Protein AF-A0A6P0XCZ1-F1 (afdb_monomer)

Mean predicted aligned error: 6.94 Å

pLDDT: mean 90.78, std 9.79, range [53.56, 98.06]

Solvent-accessible surface area (backbone atoms only — not comparable to full-atom values): 6023 Å² total; per-residue (Å²): 109,77,72,56,56,55,52,53,50,54,50,53,52,49,52,52,51,52,51,50,51,53,50,54,54,48,53,52,50,51,52,52,49,53,52,51,51,54,51,51,52,53,52,51,53,52,52,48,54,50,50,50,53,52,51,50,59,52,45,36,71,74,38,63,92,46,42,80,58,48,55,63,44,55,73,54,45,53,73,68,54,52,52,52,45,68,68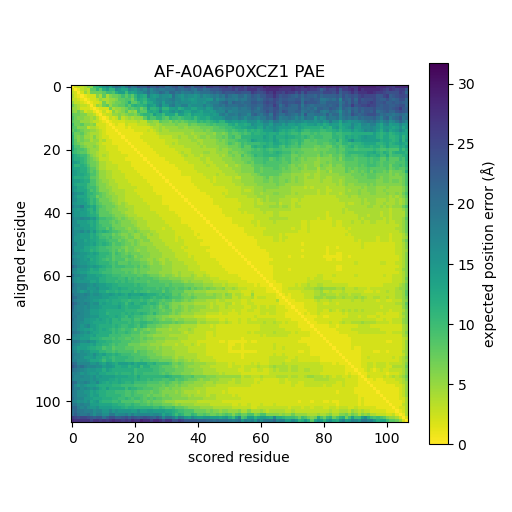,49,58,79,73,50,88,47,67,64,55,47,51,53,56,39,58,78,60,53,121

Foldseek 3Di:
DVVVVVVVVVVVVVVVVVVVVVVVVVVVVVVVVVVVVVVVVCVVVVVLVVLLVVLLVVVCVVCVVCSVVSNVLSVQADPVVSVVCVVCVVVDPDPVSVSVSSVVRRD

Radius of gyration: 28.81 Å; Cα contacts (8 Å, |Δi|>4): 33; chains: 1; bounding box: 56×20×82 Å

Structure (mmCIF, N/CA/C/O backbone):
data_AF-A0A6P0XCZ1-F1
#
_entry.id   AF-A0A6P0XCZ1-F1
#
loop_
_atom_site.group_PDB
_atom_site.id
_atom_site.type_symbol
_atom_site.la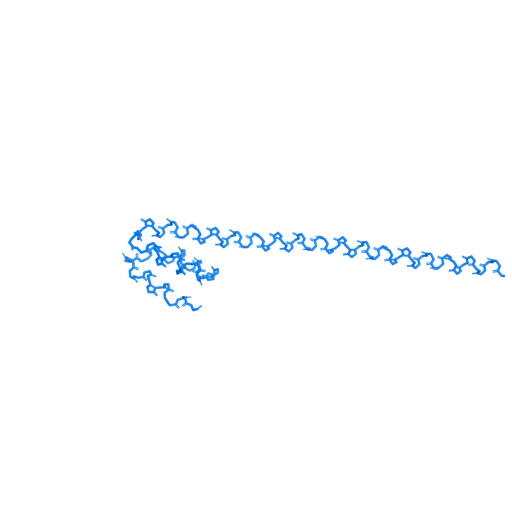bel_atom_id
_atom_site.label_alt_id
_atom_site.label_comp_id
_atom_site.label_asym_id
_atom_site.label_entity_id
_atom_site.label_seq_id
_atom_site.pdbx_PDB_ins_code
_atom_site.Cartn_x
_atom_site.Cartn_y
_atom_site.Cartn_z
_atom_site.occupancy
_atom_site.B_iso_or_equiv
_atom_site.auth_seq_id
_atom_site.auth_comp_id
_atom_site.auth_asym_id
_atom_site.auth_atom_id
_atom_site.pdbx_PDB_model_num
ATOM 1 N N . TYR A 1 1 ? 34.009 3.296 -60.092 1.00 55.84 1 TYR A N 1
ATOM 2 C CA . TYR A 1 1 ? 34.089 2.126 -59.197 1.00 55.84 1 TYR A CA 1
ATOM 3 C C . TYR A 1 1 ? 34.468 2.522 -57.773 1.00 55.84 1 TYR A C 1
ATOM 5 O O . TYR A 1 1 ? 33.549 2.619 -56.977 1.00 55.84 1 TYR A O 1
ATOM 13 N N . LYS A 1 2 ? 35.714 2.927 -57.467 1.00 59.19 2 LYS A N 1
ATOM 14 C CA . LYS A 1 2 ? 36.128 3.312 -56.092 1.00 59.19 2 LYS A CA 1
ATOM 15 C C . LYS A 1 2 ? 35.262 4.382 -55.390 1.00 59.19 2 LYS A C 1
ATOM 17 O O . LYS A 1 2 ? 35.085 4.328 -54.184 1.00 59.19 2 LYS A O 1
ATOM 22 N N . SER A 1 3 ? 34.710 5.345 -56.135 1.00 61.59 3 SER A N 1
ATOM 23 C CA . SER A 1 3 ? 33.859 6.413 -55.571 1.00 61.59 3 SER A CA 1
ATOM 24 C C . SER A 1 3 ? 32.445 5.949 -55.179 1.00 61.59 3 SER A C 1
ATOM 26 O O . SER A 1 3 ? 31.866 6.525 -54.265 1.00 61.59 3 SER A O 1
ATOM 28 N N . TYR A 1 4 ? 31.895 4.918 -55.828 1.00 61.94 4 TYR A N 1
ATOM 29 C CA . TYR A 1 4 ? 30.557 4.400 -55.509 1.00 61.94 4 TYR A CA 1
ATOM 30 C C . TYR A 1 4 ? 30.598 3.452 -54.308 1.00 61.94 4 TYR A C 1
ATOM 32 O O . TYR A 1 4 ? 29.721 3.506 -53.455 1.00 61.94 4 TYR A O 1
ATOM 40 N N . GLU A 1 5 ? 31.655 2.644 -54.204 1.00 66.44 5 GLU A N 1
ATOM 41 C CA . GLU A 1 5 ? 31.892 1.756 -53.059 1.00 66.44 5 GLU A CA 1
ATOM 42 C C . GLU A 1 5 ? 32.070 2.550 -51.759 1.00 66.44 5 GLU A C 1
ATOM 44 O O . GLU A 1 5 ? 31.462 2.207 -50.752 1.00 66.44 5 GLU A O 1
ATOM 49 N N . ALA A 1 6 ? 32.813 3.663 -51.800 1.00 66.81 6 ALA A N 1
ATOM 50 C CA . ALA A 1 6 ? 32.962 4.557 -50.651 1.00 66.81 6 ALA A CA 1
ATOM 51 C C . ALA A 1 6 ? 31.631 5.212 -50.226 1.00 66.81 6 ALA A C 1
ATOM 53 O O . ALA A 1 6 ? 31.366 5.344 -49.035 1.00 66.81 6 ALA A O 1
ATOM 54 N N . SER A 1 7 ? 30.771 5.582 -51.185 1.00 72.25 7 SER A N 1
ATOM 55 C CA . SER A 1 7 ? 29.451 6.156 -50.887 1.00 72.25 7 SER A CA 1
ATOM 56 C C . SER A 1 7 ? 28.520 5.133 -50.233 1.00 72.25 7 SER A C 1
ATOM 58 O O . SER A 1 7 ? 27.887 5.454 -49.234 1.00 72.25 7 SER A O 1
ATOM 60 N N . ILE A 1 8 ? 28.459 3.906 -50.760 1.00 73.50 8 ILE A N 1
ATOM 61 C CA . ILE A 1 8 ? 27.607 2.832 -50.221 1.00 73.50 8 ILE A CA 1
ATOM 62 C C . ILE A 1 8 ? 28.082 2.413 -48.827 1.00 73.50 8 ILE A C 1
ATOM 64 O O . ILE A 1 8 ? 27.255 2.242 -47.934 1.00 73.50 8 ILE A O 1
ATOM 68 N N . LEU A 1 9 ? 29.400 2.309 -48.623 1.00 72.62 9 LEU A N 1
ATOM 69 C CA . LEU A 1 9 ? 29.977 1.988 -47.319 1.00 72.62 9 LEU A CA 1
ATOM 70 C C . LEU A 1 9 ? 29.624 3.061 -46.278 1.00 72.62 9 LEU A C 1
ATOM 72 O O . LEU A 1 9 ? 29.171 2.718 -45.195 1.00 72.62 9 LEU A O 1
ATOM 76 N N . SER A 1 10 ? 29.702 4.349 -46.639 1.00 76.19 10 SER A N 1
ATOM 77 C CA . SER A 1 10 ? 29.323 5.444 -45.732 1.00 76.19 10 SER A CA 1
ATOM 78 C C . SER A 1 10 ? 27.828 5.459 -45.377 1.00 76.19 10 SER A C 1
ATOM 80 O O . SER A 1 10 ? 27.455 5.822 -44.264 1.00 76.19 10 SER A O 1
ATOM 82 N N . THR A 1 11 ? 26.957 5.030 -46.299 1.00 81.00 11 THR A N 1
ATOM 83 C CA . THR A 1 11 ? 25.518 4.883 -46.037 1.00 81.00 11 THR A CA 1
ATOM 84 C C . THR A 1 11 ? 25.239 3.706 -45.101 1.00 81.00 11 THR A C 1
ATOM 86 O O . THR A 1 11 ? 24.480 3.863 -44.150 1.00 81.00 11 THR A O 1
ATOM 89 N N . GLN A 1 12 ? 25.891 2.558 -45.311 1.00 83.88 12 GLN A N 1
ATOM 90 C CA . GLN A 1 12 ? 25.760 1.395 -44.426 1.00 83.88 12 GLN A CA 1
ATOM 91 C C . GLN A 1 12 ? 26.309 1.672 -43.020 1.00 83.88 12 GLN A C 1
ATOM 93 O O . GLN A 1 12 ? 25.691 1.286 -42.032 1.00 83.88 12 GLN A O 1
ATOM 98 N N . GLU A 1 13 ? 27.438 2.374 -42.911 1.00 86.50 13 GLU A N 1
ATOM 99 C CA . GLU A 1 13 ? 28.005 2.793 -41.625 1.00 86.50 13 GLU A CA 1
ATOM 100 C C . GLU A 1 13 ? 27.054 3.726 -40.867 1.00 86.50 13 GLU A C 1
ATOM 102 O O . GLU A 1 13 ? 26.841 3.541 -39.669 1.00 86.50 13 GLU A O 1
ATOM 107 N N . PHE A 1 14 ? 26.433 4.685 -41.561 1.00 89.94 14 PHE A N 1
ATOM 108 C CA . PHE A 1 14 ? 25.433 5.571 -40.965 1.00 89.94 14 PHE A CA 1
ATOM 109 C C . PHE A 1 14 ? 24.197 4.804 -40.474 1.00 89.94 14 PHE A C 1
ATOM 111 O O . PHE A 1 14 ? 23.746 5.030 -39.354 1.00 89.94 14 PHE A O 1
ATOM 118 N N . GLU A 1 15 ? 23.671 3.869 -41.269 1.00 90.31 15 GLU A N 1
ATOM 119 C CA . GLU A 1 15 ? 22.529 3.034 -40.873 1.00 90.31 15 GLU A CA 1
ATOM 120 C C . GLU A 1 15 ? 22.838 2.178 -39.639 1.00 90.31 15 GLU A C 1
ATOM 122 O O . GLU A 1 15 ? 22.013 2.093 -38.729 1.00 90.31 15 GLU A O 1
ATOM 127 N N . VAL A 1 16 ? 24.034 1.583 -39.575 1.00 92.56 16 VAL A N 1
ATOM 128 C CA . VAL A 1 16 ? 24.478 0.797 -38.415 1.00 92.56 16 VAL A CA 1
ATOM 129 C C . VAL A 1 16 ? 24.607 1.677 -37.172 1.00 92.56 16 VAL A C 1
ATOM 131 O O . VAL A 1 16 ? 24.119 1.298 -36.110 1.00 92.56 16 VAL A O 1
ATOM 134 N N . GLN A 1 17 ? 25.217 2.860 -37.288 1.00 92.06 17 GLN A N 1
ATOM 135 C CA . GLN A 1 17 ? 25.328 3.801 -36.167 1.00 92.06 17 GLN A CA 1
ATOM 136 C C . GLN A 1 17 ? 23.957 4.252 -35.667 1.00 92.06 17 GLN A C 1
ATOM 138 O O . GLN A 1 17 ? 23.708 4.260 -34.464 1.00 92.06 17 GLN A O 1
ATOM 143 N N . TRP A 1 18 ? 23.043 4.553 -36.587 1.00 93.81 18 TRP A N 1
ATOM 144 C CA . TRP A 1 18 ? 21.688 4.948 -36.232 1.00 93.81 18 TRP A CA 1
ATOM 145 C C . TRP A 1 18 ? 20.928 3.819 -35.519 1.00 93.81 18 TRP A C 1
ATOM 147 O O . TRP A 1 18 ? 20.235 4.065 -34.536 1.00 93.81 18 TRP A O 1
ATOM 157 N N . GLN A 1 19 ? 21.094 2.564 -35.952 1.00 93.31 19 GLN A N 1
ATOM 158 C CA . GLN A 1 19 ? 20.513 1.406 -35.261 1.00 93.31 19 GLN A CA 1
ATOM 159 C C . GLN A 1 19 ? 21.088 1.212 -33.853 1.00 93.31 19 GLN A C 1
ATOM 161 O O . GLN A 1 19 ? 20.323 0.947 -32.926 1.00 93.31 19 GLN A O 1
ATOM 166 N N . ILE A 1 20 ? 22.405 1.367 -33.683 1.00 94.62 20 ILE A N 1
ATOM 167 C CA . ILE A 1 20 ? 23.061 1.291 -32.369 1.00 94.62 20 ILE A CA 1
ATOM 168 C C . ILE A 1 20 ? 22.492 2.363 -31.438 1.00 94.62 20 ILE A C 1
ATOM 170 O O . ILE A 1 20 ? 22.056 2.040 -30.336 1.00 94.62 20 ILE A O 1
ATOM 174 N N . GLU A 1 21 ? 22.400 3.610 -31.904 1.00 94.19 21 GLU A N 1
ATOM 175 C CA . GLU A 1 21 ? 21.843 4.711 -31.116 1.00 94.19 21 GLU A CA 1
ATOM 176 C C . GLU A 1 21 ? 20.385 4.434 -30.711 1.00 94.19 21 GLU A C 1
ATOM 178 O O . GLU A 1 21 ? 20.009 4.649 -29.560 1.00 94.19 21 GLU A O 1
ATOM 183 N N . GLN A 1 22 ? 19.554 3.896 -31.612 1.00 95.75 22 GLN A N 1
ATOM 184 C CA . GLN A 1 22 ? 18.175 3.530 -31.267 1.00 95.75 22 GLN A CA 1
ATOM 185 C C . GLN A 1 22 ? 18.105 2.455 -30.175 1.00 95.75 22 GLN A C 1
ATOM 187 O O . GLN A 1 22 ? 17.251 2.553 -29.291 1.00 95.75 22 GLN A O 1
ATOM 192 N N . ILE A 1 23 ? 18.988 1.452 -30.219 1.00 96.12 23 ILE A N 1
ATOM 193 C CA . ILE A 1 23 ? 19.060 0.393 -29.204 1.00 96.12 23 ILE A CA 1
ATOM 194 C C . ILE A 1 23 ? 19.496 0.979 -27.861 1.00 96.12 23 ILE A C 1
ATOM 196 O O . ILE A 1 23 ? 18.812 0.767 -26.862 1.00 96.12 23 ILE A O 1
ATOM 200 N N . GLU A 1 24 ? 20.559 1.783 -27.832 1.00 95.38 24 GLU A N 1
ATOM 201 C CA . GLU A 1 24 ? 21.035 2.434 -26.604 1.00 95.38 24 GLU A CA 1
ATOM 202 C C . GLU A 1 24 ? 19.947 3.322 -25.982 1.00 95.38 24 GLU A C 1
ATOM 204 O O . GLU A 1 24 ? 19.664 3.245 -24.785 1.00 95.38 24 GLU A O 1
ATOM 209 N N . GLN A 1 25 ? 19.254 4.114 -26.804 1.00 94.69 25 GLN A N 1
ATOM 210 C CA . GLN A 1 25 ? 18.137 4.945 -26.355 1.00 94.69 25 GLN A CA 1
ATOM 211 C C . GLN A 1 25 ? 16.942 4.115 -25.874 1.00 94.69 25 GLN A C 1
ATOM 213 O O . GLN A 1 25 ? 16.196 4.552 -24.994 1.00 94.69 25 GLN A O 1
ATOM 218 N N . ALA A 1 26 ? 16.699 2.942 -26.459 1.00 96.88 26 ALA A N 1
ATOM 219 C CA . ALA A 1 26 ? 15.660 2.032 -25.991 1.00 96.88 26 ALA A CA 1
ATOM 220 C C . ALA A 1 26 ? 16.025 1.424 -24.628 1.00 96.88 26 ALA A C 1
ATOM 222 O O . ALA A 1 26 ? 15.172 1.379 -23.743 1.00 96.88 26 ALA A O 1
ATOM 223 N N . GLU A 1 27 ? 17.284 1.030 -24.421 1.00 97.31 27 GLU A N 1
ATOM 224 C CA . GLU A 1 27 ? 17.772 0.493 -23.146 1.00 97.31 27 GLU A CA 1
ATOM 225 C C . GLU A 1 27 ? 17.728 1.528 -22.018 1.00 97.31 27 GLU A C 1
ATOM 227 O O . GLU A 1 27 ? 17.297 1.213 -20.904 1.00 97.31 27 GLU A O 1
ATOM 232 N N . ILE A 1 28 ? 18.128 2.773 -22.300 1.00 97.00 28 ILE A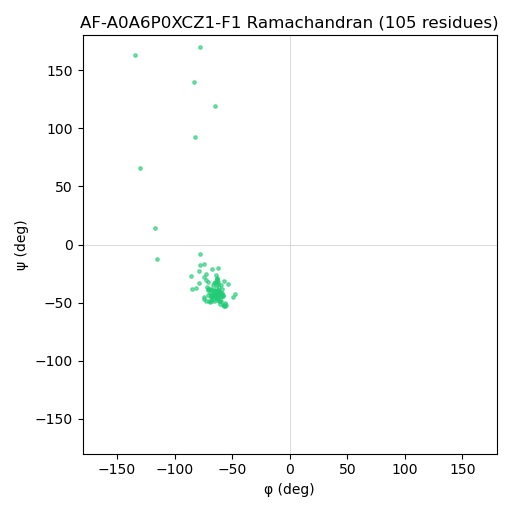 N 1
ATOM 233 C CA . ILE A 1 28 ? 18.042 3.879 -21.337 1.00 97.00 28 ILE A CA 1
ATOM 234 C C . ILE A 1 28 ? 16.583 4.099 -20.933 1.00 97.00 28 ILE A C 1
ATOM 236 O O . ILE A 1 28 ? 16.270 4.057 -19.743 1.00 97.00 28 ILE A O 1
ATOM 240 N N . ARG A 1 29 ? 15.678 4.238 -21.911 1.00 96.69 29 ARG A N 1
ATOM 241 C CA . ARG A 1 29 ? 14.243 4.430 -21.650 1.00 96.69 29 ARG A CA 1
ATOM 242 C C . ARG A 1 29 ? 13.632 3.265 -20.878 1.00 96.69 29 ARG A C 1
ATOM 244 O O . ARG A 1 29 ? 12.850 3.492 -19.961 1.00 96.69 29 ARG A O 1
ATOM 251 N N . ALA A 1 30 ? 13.993 2.027 -21.213 1.00 97.62 30 ALA A N 1
ATOM 252 C CA . ALA A 1 30 ? 13.512 0.846 -20.501 1.00 97.62 30 ALA A CA 1
ATOM 253 C C . ALA A 1 30 ? 13.982 0.835 -19.039 1.00 97.62 30 ALA A C 1
ATOM 255 O O . ALA A 1 30 ? 13.188 0.562 -18.140 1.00 97.62 30 ALA A O 1
ATOM 256 N N . ARG A 1 31 ? 15.250 1.185 -18.782 1.00 97.62 31 ARG A N 1
ATOM 257 C CA . ARG A 1 31 ? 15.792 1.288 -17.421 1.00 97.62 31 ARG A CA 1
ATOM 258 C C . ARG A 1 31 ? 15.122 2.409 -16.627 1.00 97.62 31 ARG A C 1
ATOM 260 O O . ARG A 1 31 ? 14.803 2.211 -15.457 1.00 97.62 31 ARG A O 1
ATOM 267 N N . GLU A 1 32 ? 14.925 3.575 -17.234 1.00 97.19 32 GLU A N 1
ATOM 268 C CA . GLU A 1 32 ? 14.253 4.704 -16.584 1.00 97.19 32 GLU A CA 1
ATOM 269 C C . GLU A 1 32 ? 12.809 4.365 -16.233 1.00 97.19 32 GLU A C 1
ATOM 271 O O . GLU A 1 32 ? 12.412 4.549 -15.082 1.00 97.19 32 GLU A O 1
ATOM 276 N N . LYS A 1 33 ? 12.073 3.788 -17.187 1.00 97.00 33 LYS A N 1
ATOM 277 C CA . LYS A 1 33 ? 10.695 3.350 -16.991 1.00 97.00 33 LYS A CA 1
ATOM 278 C C . LYS A 1 33 ? 10.589 2.294 -15.890 1.00 97.00 33 LYS A C 1
ATOM 280 O O . LYS A 1 33 ? 9.816 2.483 -14.962 1.00 97.00 33 LYS A O 1
ATOM 285 N N . GLY A 1 34 ? 11.425 1.253 -15.916 1.00 97.94 34 GLY A N 1
ATOM 286 C CA . GLY A 1 34 ? 11.415 0.222 -14.872 1.00 97.94 34 GLY A CA 1
ATOM 287 C C . GLY A 1 34 ? 11.767 0.767 -13.482 1.00 97.94 34 GLY A C 1
ATOM 288 O O . GLY A 1 34 ? 11.213 0.326 -12.478 1.00 97.94 34 GLY A O 1
ATOM 289 N N . ARG A 1 35 ? 12.654 1.769 -13.400 1.00 97.69 35 ARG A N 1
ATOM 290 C CA . ARG A 1 35 ? 12.960 2.453 -12.134 1.00 97.69 35 ARG A CA 1
ATOM 291 C C . ARG A 1 35 ? 11.777 3.283 -11.636 1.00 97.69 35 ARG A C 1
ATOM 293 O O . ARG A 1 35 ? 11.575 3.380 -10.428 1.00 97.69 35 ARG A O 1
ATOM 300 N N . GLU A 1 36 ? 11.055 3.938 -12.538 1.00 97.50 36 GLU A N 1
ATOM 301 C CA . GLU A 1 36 ? 9.882 4.735 -12.189 1.00 97.50 36 GLU A CA 1
ATOM 302 C C . GLU A 1 36 ? 8.718 3.854 -11.734 1.00 97.50 36 GLU A C 1
ATOM 304 O O . GLU A 1 36 ? 8.210 4.085 -10.638 1.00 97.50 36 GLU A O 1
ATOM 309 N N . GLU A 1 37 ? 8.392 2.811 -12.501 1.00 97.31 37 GLU A N 1
ATOM 310 C CA . GLU A 1 37 ? 7.357 1.822 -12.172 1.00 97.31 37 GLU A CA 1
ATOM 311 C C . GLU A 1 37 ? 7.650 1.158 -10.822 1.00 97.31 37 GLU A C 1
ATOM 313 O O . GLU A 1 37 ? 6.839 1.258 -9.906 1.00 97.31 37 GLU A O 1
ATOM 318 N N . GLY A 1 38 ? 8.858 0.617 -10.620 1.00 98.06 38 GLY A N 1
ATOM 319 C CA . GLY A 1 38 ? 9.209 -0.027 -9.349 1.00 98.06 38 GLY A CA 1
ATOM 320 C C . GLY A 1 38 ? 9.205 0.927 -8.146 1.00 98.06 38 GLY A C 1
ATOM 321 O O . GLY A 1 38 ? 8.911 0.521 -7.021 1.00 98.06 38 GLY A O 1
ATOM 322 N N . ARG A 1 39 ? 9.503 2.218 -8.352 1.00 97.81 39 ARG A N 1
ATOM 323 C CA . ARG A 1 39 ? 9.391 3.230 -7.288 1.00 97.81 39 ARG A CA 1
ATOM 324 C C . ARG A 1 39 ? 7.931 3.524 -6.955 1.00 97.81 39 ARG A C 1
ATOM 326 O O . ARG A 1 39 ? 7.623 3.780 -5.793 1.00 97.81 39 ARG A O 1
ATOM 333 N N . GLU A 1 40 ? 7.064 3.582 -7.958 1.00 97.44 40 GLU A N 1
ATOM 334 C CA . GLU A 1 40 ? 5.643 3.848 -7.763 1.00 97.44 40 GLU A CA 1
ATOM 335 C C . GLU A 1 40 ? 4.938 2.665 -7.097 1.00 97.44 40 GLU A C 1
ATOM 337 O O . GLU A 1 40 ? 4.293 2.875 -6.070 1.00 97.44 40 GLU A O 1
ATOM 342 N N . GLU A 1 41 ? 5.159 1.447 -7.595 1.00 96.62 41 GLU A N 1
ATOM 343 C CA . GLU A 1 41 ? 4.651 0.202 -7.006 1.00 96.62 41 GLU A CA 1
ATOM 344 C C . GLU A 1 41 ? 5.108 0.061 -5.551 1.00 96.62 41 GLU A C 1
ATOM 346 O O . GLU A 1 41 ? 4.276 -0.009 -4.650 1.00 96.62 41 GLU A O 1
ATOM 351 N N . GLY A 1 42 ? 6.415 0.169 -5.283 1.00 97.62 42 GLY A N 1
ATOM 352 C CA . GLY A 1 42 ? 6.934 0.048 -3.918 1.00 97.62 42 GLY A CA 1
ATOM 353 C C . GLY A 1 42 ? 6.438 1.143 -2.964 1.00 97.62 42 GLY A C 1
ATOM 354 O O . GLY A 1 42 ? 6.268 0.902 -1.768 1.00 97.62 42 GLY A O 1
ATOM 355 N N . ARG A 1 43 ? 6.169 2.359 -3.465 1.00 96.69 43 ARG A N 1
ATOM 356 C CA . ARG A 1 43 ? 5.554 3.425 -2.654 1.00 96.69 43 ARG A CA 1
ATOM 357 C C . ARG A 1 43 ? 4.108 3.079 -2.308 1.00 96.69 43 ARG A C 1
ATOM 359 O O . ARG A 1 43 ? 3.661 3.406 -1.210 1.00 96.69 43 ARG A O 1
ATOM 366 N N . GLU A 1 44 ? 3.375 2.498 -3.247 1.00 94.56 44 GLU A N 1
ATOM 367 C CA . GLU A 1 44 ? 1.970 2.159 -3.067 1.00 94.56 44 GLU A CA 1
ATOM 368 C C . GLU A 1 44 ? 1.803 0.957 -2.134 1.00 94.56 44 GLU A C 1
ATOM 370 O O . GLU A 1 44 ? 1.105 1.076 -1.127 1.00 94.56 44 GLU A O 1
ATOM 375 N N . GLU A 1 45 ? 2.545 -0.125 -2.371 1.00 94.81 45 GLU A N 1
ATOM 376 C CA . GLU A 1 45 ? 2.596 -1.299 -1.492 1.00 94.81 45 GLU A CA 1
ATOM 377 C C . GLU A 1 45 ? 3.008 -0.907 -0.069 1.00 94.81 45 GLU A C 1
ATOM 379 O O . GLU A 1 45 ? 2.288 -1.188 0.889 1.00 94.81 45 GLU A O 1
ATOM 384 N N . GLY A 1 46 ? 4.098 -0.145 0.083 1.00 96.69 46 GLY A N 1
ATOM 385 C CA . GLY A 1 46 ? 4.560 0.301 1.399 1.00 96.69 46 GLY A CA 1
ATOM 386 C C . GLY A 1 46 ? 3.552 1.201 2.127 1.00 96.69 46 GLY A C 1
ATOM 387 O O . GLY A 1 46 ? 3.445 1.161 3.355 1.00 96.69 46 GLY A O 1
ATOM 388 N N . ARG A 1 47 ? 2.771 2.003 1.389 1.00 95.00 47 ARG A N 1
ATOM 389 C CA . ARG A 1 47 ? 1.680 2.807 1.961 1.00 95.00 47 ARG A CA 1
ATOM 390 C C . ARG A 1 47 ? 0.556 1.909 2.474 1.00 95.00 47 ARG A C 1
ATOM 392 O O . ARG A 1 47 ? 0.008 2.191 3.538 1.00 95.00 47 ARG A O 1
ATOM 399 N N . GLU A 1 48 ? 0.176 0.879 1.725 1.00 94.81 48 GLU A N 1
ATOM 400 C CA . GLU A 1 48 ? -0.869 -0.063 2.133 1.00 94.81 48 GLU A CA 1
ATOM 401 C C . GLU A 1 48 ? -0.446 -0.922 3.321 1.00 94.81 48 GLU A C 1
ATOM 403 O O . GLU A 1 48 ? -1.178 -0.986 4.308 1.00 94.81 48 GLU A O 1
ATOM 408 N N . GLU A 1 49 ? 0.746 -1.518 3.277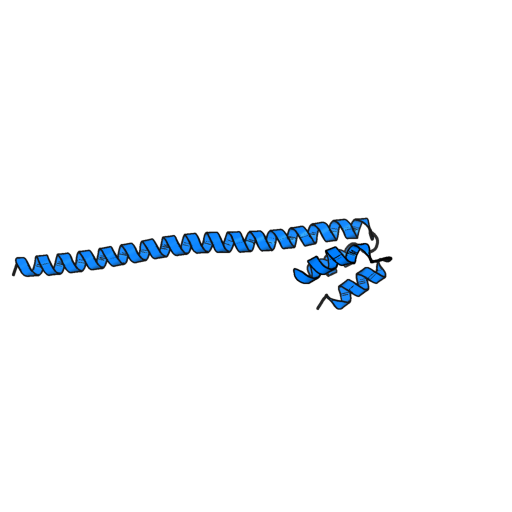 1.00 95.81 49 GLU A N 1
ATOM 409 C CA . GLU A 1 49 ? 1.303 -2.293 4.391 1.00 95.81 49 GLU A CA 1
ATOM 410 C C . GLU A 1 49 ? 1.413 -1.445 5.662 1.00 95.81 49 GLU A C 1
ATOM 412 O O . GLU A 1 49 ? 1.011 -1.876 6.746 1.00 95.81 49 GLU A O 1
ATOM 417 N N . GLY A 1 50 ? 1.882 -0.200 5.527 1.00 96.88 50 GLY A N 1
ATOM 418 C CA . GLY A 1 50 ? 1.938 0.753 6.630 1.00 96.88 50 GLY A CA 1
ATOM 419 C C . GLY A 1 50 ? 0.559 1.043 7.228 1.00 96.88 50 GLY A C 1
ATOM 420 O O . GLY A 1 50 ? 0.408 1.020 8.450 1.00 96.88 50 GLY A O 1
ATOM 421 N N . LYS A 1 51 ? -0.465 1.264 6.388 1.00 96.06 51 LYS A N 1
ATOM 422 C CA . LYS A 1 51 ? -1.853 1.447 6.849 1.00 96.06 51 LYS A CA 1
ATOM 423 C C . LYS A 1 51 ? -2.368 0.205 7.579 1.00 96.06 51 LYS A C 1
ATOM 425 O O . LYS A 1 51 ? -2.859 0.347 8.696 1.00 96.06 51 LYS A O 1
ATOM 430 N N . ARG A 1 52 ? -2.203 -0.996 7.007 1.00 95.69 52 ARG A N 1
ATOM 431 C CA . ARG A 1 52 ? -2.608 -2.268 7.642 1.00 95.69 52 ARG A CA 1
ATOM 432 C C . ARG A 1 52 ? -1.978 -2.424 9.022 1.00 95.69 52 ARG A C 1
ATOM 434 O O . ARG A 1 52 ? -2.692 -2.611 10.003 1.00 95.69 52 ARG A O 1
ATOM 441 N N . SER A 1 53 ? -0.657 -2.273 9.107 1.00 96.44 53 SER A N 1
ATOM 442 C CA . SER A 1 53 ? 0.103 -2.413 10.354 1.00 96.44 53 SER A CA 1
ATOM 443 C C . SER A 1 53 ? -0.351 -1.419 11.431 1.00 96.44 53 SER A C 1
ATOM 445 O O . SER A 1 53 ? -0.544 -1.791 12.591 1.00 96.44 53 SER A O 1
ATOM 447 N N . LEU A 1 54 ? -0.583 -0.157 11.049 1.00 96.75 54 LEU A N 1
ATOM 448 C CA . LEU A 1 54 ? -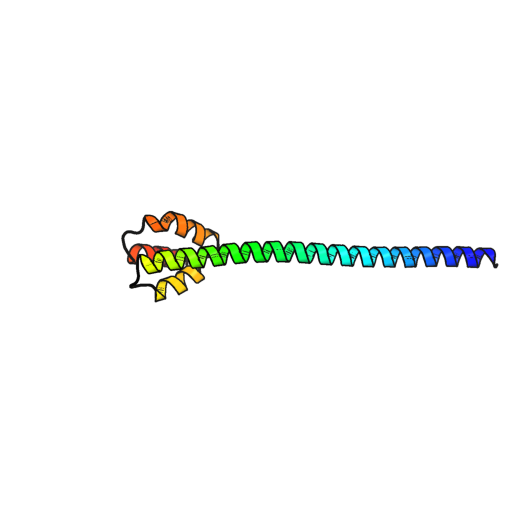1.063 0.874 11.970 1.00 96.75 54 LEU A CA 1
ATOM 449 C C . LEU A 1 54 ? -2.483 0.593 12.470 1.00 96.75 54 LEU A C 1
ATOM 451 O O . LEU A 1 54 ? -2.720 0.686 13.677 1.00 96.75 54 LEU A O 1
ATOM 455 N N . LEU A 1 55 ? -3.406 0.238 11.572 1.00 96.25 55 LEU A N 1
ATOM 456 C CA . LEU A 1 55 ? -4.790 -0.080 11.925 1.00 96.25 55 LEU A CA 1
ATOM 457 C C . LEU A 1 55 ? -4.855 -1.309 12.831 1.00 96.25 55 LEU A C 1
ATOM 459 O O . LEU A 1 55 ? -5.495 -1.254 13.879 1.00 96.25 55 LEU A O 1
ATOM 463 N N . LEU A 1 56 ? -4.126 -2.374 12.486 1.00 95.44 56 LEU A N 1
ATOM 464 C CA . LEU A 1 56 ? -4.034 -3.580 13.303 1.00 95.44 56 LEU A CA 1
ATOM 465 C C . LEU A 1 56 ? -3.529 -3.243 14.710 1.00 95.44 56 LEU A C 1
ATOM 467 O O . LEU A 1 56 ? -4.218 -3.515 15.689 1.00 95.44 56 LEU A O 1
ATOM 471 N N . GLY A 1 57 ? -2.400 -2.538 14.832 1.00 95.88 57 GLY A N 1
ATOM 472 C CA . GLY A 1 57 ? -1.851 -2.183 16.142 1.00 95.88 57 GLY A CA 1
ATOM 473 C C . GLY A 1 57 ? -2.743 -1.241 16.966 1.00 95.88 57 GLY A C 1
ATOM 474 O O . GLY A 1 57 ? -2.648 -1.212 18.195 1.00 95.88 57 GLY A O 1
ATOM 475 N N . GLN A 1 58 ? -3.592 -0.425 16.335 1.00 95.62 58 GLN A N 1
ATOM 476 C CA . GLN A 1 58 ? -4.594 0.379 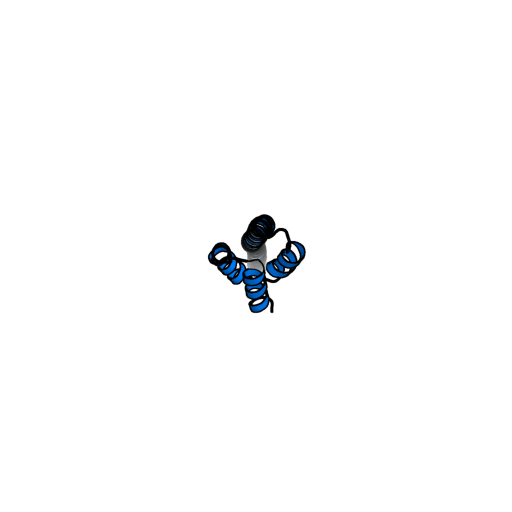17.045 1.00 95.62 58 GLN A CA 1
ATOM 477 C C . GLN A 1 58 ? -5.761 -0.482 17.538 1.00 95.62 58 GLN A C 1
ATOM 479 O O . GLN A 1 58 ? -6.165 -0.355 18.696 1.00 95.62 58 GLN A O 1
ATOM 484 N N . LEU A 1 59 ? -6.269 -1.375 16.691 1.00 95.25 59 LEU A N 1
ATOM 485 C CA . LEU A 1 59 ? -7.412 -2.227 17.002 1.00 95.25 59 LEU A CA 1
ATOM 486 C C . LEU A 1 59 ? -7.067 -3.313 18.025 1.00 95.25 59 LEU A C 1
ATOM 488 O O . LEU A 1 59 ? -7.845 -3.513 18.949 1.00 95.25 59 LEU A O 1
ATOM 492 N N . GLU A 1 60 ? -5.877 -3.914 17.964 1.00 94.88 60 GLU A N 1
ATOM 493 C CA . GLU A 1 60 ? -5.386 -4.860 18.980 1.00 94.88 60 GLU A CA 1
ATOM 494 C C . GLU A 1 60 ? -5.293 -4.228 20.374 1.00 94.88 60 GLU A C 1
ATOM 496 O O . GLU A 1 60 ? -5.548 -4.876 21.387 1.00 94.88 60 GLU A O 1
ATOM 501 N N . ARG A 1 61 ? -4.940 -2.937 20.447 1.00 95.19 61 ARG A N 1
ATOM 502 C CA . ARG A 1 61 ? -4.906 -2.201 21.719 1.00 95.19 61 ARG A CA 1
ATOM 503 C C . ARG A 1 61 ? -6.300 -1.896 22.259 1.00 95.19 61 ARG A C 1
ATOM 505 O O . ARG A 1 61 ? -6.452 -1.782 23.473 1.00 95.19 61 ARG A O 1
ATOM 512 N N . ARG A 1 62 ? -7.290 -1.722 21.380 1.00 94.50 62 ARG A N 1
ATOM 513 C CA . ARG A 1 62 ? -8.675 -1.416 21.763 1.00 94.50 62 ARG A CA 1
ATOM 514 C C . ARG A 1 62 ? -9.481 -2.673 22.092 1.00 94.50 62 ARG A C 1
ATOM 516 O O . ARG A 1 62 ? -10.261 -2.636 23.036 1.00 94.50 62 ARG A O 1
ATOM 523 N N . PHE A 1 63 ? -9.266 -3.750 21.343 1.00 94.12 63 PHE A N 1
ATOM 524 C CA . PHE A 1 63 ? -9.995 -5.016 21.429 1.00 94.12 63 PHE A CA 1
ATOM 525 C C . PHE A 1 63 ? -9.020 -6.207 21.521 1.00 94.12 63 PHE A C 1
ATOM 527 O O . PHE A 1 63 ? -8.926 -7.018 20.592 1.00 94.12 63 PHE A O 1
ATOM 534 N N . PRO A 1 64 ? -8.249 -6.320 22.619 1.00 93.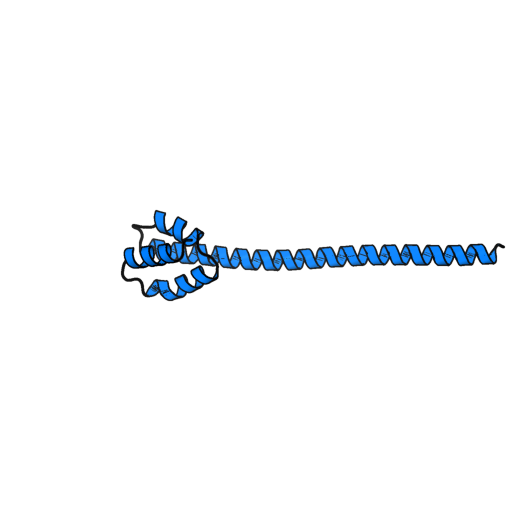38 64 PRO A N 1
ATOM 535 C CA . PRO A 1 64 ? -7.219 -7.351 22.770 1.00 93.38 64 PRO A CA 1
ATOM 536 C C . PRO A 1 64 ? -7.768 -8.787 22.756 1.00 93.38 64 PRO A C 1
ATOM 538 O O . PRO A 1 64 ? -7.021 -9.736 22.518 1.00 93.38 64 PRO A O 1
ATOM 541 N N . GLU A 1 65 ? -9.060 -8.972 23.017 1.00 93.50 65 GLU A N 1
ATOM 542 C CA . GLU A 1 65 ? -9.731 -10.270 23.050 1.00 93.50 65 GLU A CA 1
ATOM 543 C C . GLU A 1 65 ? -9.989 -10.885 21.663 1.00 93.50 65 GLU A C 1
ATOM 545 O O . GLU A 1 65 ? -10.218 -12.093 21.577 1.00 93.50 65 GLU A O 1
ATOM 550 N N . ILE A 1 66 ? -9.912 -10.091 20.585 1.00 91.81 66 ILE A N 1
ATOM 551 C CA . ILE A 1 66 ? -10.135 -10.544 19.196 1.00 91.81 66 ILE A CA 1
ATOM 552 C C . ILE A 1 66 ? -8.903 -10.402 18.289 1.00 91.81 66 ILE A C 1
ATOM 554 O O . ILE A 1 66 ? -9.017 -10.508 17.069 1.00 91.81 66 ILE A O 1
ATOM 558 N N . THR A 1 67 ? -7.713 -10.188 18.853 1.00 90.06 67 THR A N 1
ATOM 559 C CA . THR A 1 67 ? -6.460 -9.981 18.101 1.00 90.06 67 THR A CA 1
ATOM 560 C C . THR A 1 67 ? -6.222 -11.011 16.988 1.00 90.06 67 THR A C 1
ATOM 562 O O . THR A 1 67 ? -5.863 -10.643 15.871 1.00 90.06 67 THR A O 1
ATOM 565 N N . SER A 1 68 ? -6.484 -12.300 17.239 1.00 86.94 68 SER A N 1
ATOM 566 C CA . SER A 1 68 ? -6.317 -13.347 16.217 1.00 86.94 68 SER A CA 1
ATOM 567 C C . SER A 1 68 ? -7.248 -13.190 15.010 1.00 86.94 68 SER A C 1
ATOM 569 O O . SER A 1 68 ? -6.865 -13.523 13.892 1.00 86.94 68 SER A O 1
ATOM 571 N N . GLN A 1 69 ? -8.464 -12.688 15.224 1.00 90.69 69 GLN A N 1
ATOM 572 C CA . GLN A 1 69 ? -9.462 -12.452 14.185 1.00 90.69 69 GLN A CA 1
ATOM 573 C C . GLN A 1 69 ? -9.161 -11.159 13.417 1.00 90.69 69 GLN A C 1
ATOM 575 O O . GLN A 1 69 ? -9.401 -11.098 12.213 1.00 90.69 69 GLN A O 1
ATOM 580 N N . LEU A 1 70 ? -8.605 -10.149 14.097 1.00 91.19 70 LEU A N 1
ATOM 581 C CA . LEU A 1 70 ? -8.261 -8.859 13.496 1.00 91.19 70 LEU A CA 1
ATOM 582 C C . LEU A 1 70 ? -7.202 -8.986 12.403 1.00 91.19 70 LEU A C 1
ATOM 584 O O . LEU A 1 70 ? -7.393 -8.419 11.333 1.00 91.19 70 LEU A O 1
ATOM 588 N N . SER A 1 71 ? -6.127 -9.747 12.639 1.00 89.25 71 SER A N 1
ATOM 589 C CA . SER A 1 71 ? -5.076 -9.944 11.627 1.00 89.25 71 SER A CA 1
ATOM 590 C C . SER A 1 71 ? -5.655 -10.532 10.341 1.00 89.25 71 SER A C 1
ATOM 592 O O . SER A 1 71 ? -5.514 -9.929 9.283 1.00 89.25 71 SER A O 1
ATOM 594 N N . ALA A 1 72 ? -6.398 -11.639 10.437 1.00 88.31 72 ALA A N 1
ATOM 595 C CA . ALA A 1 72 ? -6.994 -12.280 9.267 1.00 88.31 72 ALA A CA 1
ATOM 596 C C . ALA A 1 72 ? -8.009 -11.377 8.542 1.00 88.31 72 ALA A C 1
ATOM 598 O O . ALA A 1 72 ? -8.051 -11.364 7.314 1.00 88.31 72 ALA A O 1
ATOM 599 N N . GLY A 1 73 ? -8.815 -10.614 9.290 1.00 91.50 73 GLY A N 1
ATOM 600 C CA . GLY A 1 73 ? -9.796 -9.699 8.708 1.00 91.50 73 GLY A CA 1
ATOM 601 C C . GLY A 1 73 ? -9.152 -8.518 7.982 1.00 91.50 73 GLY A C 1
ATOM 602 O O . GLY A 1 73 ? -9.546 -8.212 6.863 1.00 91.50 73 GLY A O 1
ATOM 603 N N . ILE A 1 74 ? -8.147 -7.878 8.589 1.00 92.19 74 ILE A N 1
ATOM 604 C CA . ILE A 1 74 ? -7.472 -6.694 8.030 1.00 92.19 74 ILE A CA 1
ATOM 605 C C . ILE A 1 74 ? -6.589 -7.063 6.833 1.00 92.19 74 ILE A C 1
ATOM 607 O O . ILE A 1 74 ? -6.540 -6.305 5.861 1.00 92.19 74 ILE A O 1
ATOM 611 N N . ASP A 1 75 ? -5.934 -8.226 6.865 1.00 90.06 75 ASP A N 1
ATOM 612 C CA . ASP A 1 75 ? -5.113 -8.711 5.749 1.00 90.06 75 ASP A CA 1
ATOM 613 C C . ASP A 1 75 ? -5.949 -8.960 4.482 1.00 90.06 75 ASP A C 1
ATOM 615 O O . ASP A 1 75 ? -5.452 -8.789 3.370 1.00 90.06 75 ASP A O 1
ATOM 619 N N . GLY A 1 76 ? -7.235 -9.296 4.640 1.00 88.81 76 GLY A N 1
ATOM 620 C CA . GLY A 1 76 ? -8.178 -9.471 3.535 1.00 88.81 76 GLY A CA 1
ATOM 621 C C . GLY A 1 76 ? -8.723 -8.172 2.928 1.00 88.81 76 GLY A C 1
ATOM 622 O O . GLY A 1 76 ? -9.394 -8.226 1.901 1.00 88.81 76 GLY A O 1
ATOM 623 N N . LEU A 1 77 ? -8.461 -7.004 3.526 1.00 92.88 77 LEU A N 1
ATOM 624 C CA . LEU A 1 77 ? -9.001 -5.732 3.037 1.00 92.88 77 LEU A CA 1
ATOM 625 C C . LEU A 1 77 ? -8.157 -5.143 1.898 1.00 92.88 77 LEU A C 1
ATOM 627 O O . LEU A 1 77 ? -6.920 -5.114 1.941 1.00 92.88 77 LEU A O 1
ATOM 631 N N . ASN A 1 78 ? -8.841 -4.586 0.896 1.00 92.44 78 ASN A N 1
ATOM 632 C CA . ASN A 1 78 ? -8.223 -3.749 -0.136 1.00 92.44 78 ASN A CA 1
ATOM 633 C C . ASN A 1 78 ? -7.938 -2.322 0.390 1.00 92.44 78 ASN A C 1
ATOM 635 O O . ASN A 1 78 ? -8.412 -1.938 1.460 1.00 92.44 78 ASN A O 1
ATOM 639 N N . SER A 1 79 ? -7.197 -1.510 -0.378 1.00 91.94 79 SER A N 1
ATOM 640 C CA . SER A 1 79 ? -6.842 -0.121 -0.013 1.00 91.94 79 SE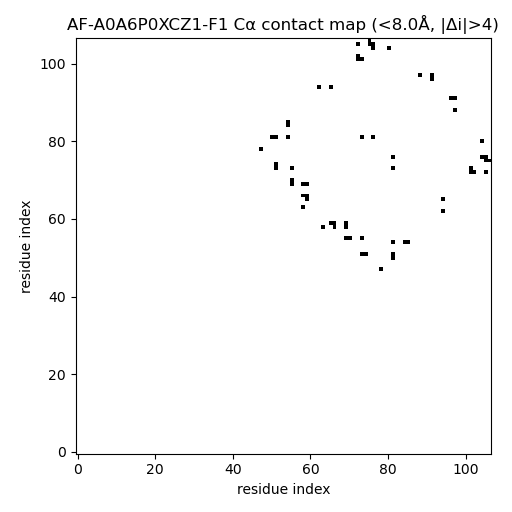R A CA 1
ATOM 641 C C . SER A 1 79 ? -8.031 0.726 0.444 1.00 91.94 79 SER A C 1
ATOM 643 O O . SER A 1 79 ? -7.940 1.440 1.440 1.00 91.94 79 SER A O 1
ATOM 645 N N . GLN A 1 80 ? -9.145 0.651 -0.288 1.00 93.94 80 GLN A N 1
ATOM 646 C CA . GLN A 1 80 ? -10.317 1.478 -0.026 1.00 93.94 80 GLN A CA 1
ATOM 647 C C . GLN A 1 80 ? -10.999 1.060 1.274 1.00 93.94 80 GLN A C 1
ATOM 649 O O . GLN A 1 80 ? -11.454 1.911 2.035 1.00 93.94 80 GLN A O 1
ATOM 654 N N . ASP A 1 81 ? -11.055 -0.240 1.547 1.00 95.31 81 ASP A N 1
ATOM 655 C CA . ASP A 1 81 ? -11.608 -0.742 2.796 1.00 95.31 81 ASP A CA 1
ATOM 656 C C . ASP A 1 81 ? -10.705 -0.436 3.990 1.00 95.31 81 ASP A C 1
ATOM 658 O O . ASP A 1 81 ? -11.222 -0.128 5.058 1.00 95.31 81 ASP A O 1
ATOM 662 N N . LEU A 1 82 ? -9.381 -0.399 3.822 1.00 95.25 82 LEU A N 1
ATOM 663 C CA . LEU A 1 82 ? -8.483 0.093 4.874 1.00 95.25 82 LEU A CA 1
ATOM 664 C C . LEU A 1 82 ? -8.747 1.564 5.215 1.00 95.25 82 LEU A C 1
ATOM 666 O O . LEU A 1 82 ? -8.747 1.927 6.390 1.00 95.25 82 LEU A O 1
ATOM 670 N N . ASP A 1 83 ? -9.010 2.399 4.211 1.00 95.62 83 ASP A N 1
ATOM 671 C CA . ASP A 1 83 ? -9.356 3.807 4.432 1.00 95.62 83 ASP A CA 1
ATOM 672 C C . ASP A 1 83 ? -10.726 3.950 5.105 1.00 95.62 83 ASP A C 1
ATOM 674 O O . ASP A 1 83 ? -10.859 4.664 6.097 1.00 95.62 83 ASP A O 1
ATOM 678 N N . ASN A 1 84 ? -11.718 3.178 4.657 1.00 95.88 84 ASN A N 1
ATOM 679 C CA . ASN A 1 84 ? -13.031 3.140 5.299 1.00 95.88 84 ASN A CA 1
ATOM 680 C C . ASN A 1 84 ? -12.939 2.655 6.759 1.00 95.88 84 ASN A C 1
ATOM 682 O O . ASN A 1 84 ? -13.672 3.149 7.616 1.00 95.88 84 ASN A O 1
ATOM 686 N N . LEU A 1 85 ? -12.050 1.698 7.051 1.00 96.25 85 LEU A N 1
ATOM 687 C CA . LEU A 1 85 ? -11.795 1.229 8.411 1.00 96.25 85 LEU A CA 1
ATOM 688 C C . LEU A 1 85 ? -11.172 2.337 9.261 1.00 96.25 85 LEU A C 1
ATOM 690 O O . LEU A 1 85 ? -11.588 2.519 10.399 1.00 96.25 85 LEU A O 1
ATOM 694 N N . ALA A 1 86 ? -10.203 3.085 8.728 1.00 95.69 86 ALA A N 1
ATOM 695 C CA . ALA A 1 86 ? -9.564 4.189 9.443 1.00 95.69 86 ALA A CA 1
ATOM 696 C C . ALA A 1 86 ? -10.568 5.270 9.878 1.00 95.69 86 ALA A C 1
ATOM 698 O O . ALA A 1 86 ? -10.458 5.801 10.985 1.00 95.69 86 ALA A O 1
ATOM 699 N N . ASP A 1 87 ? -11.561 5.556 9.034 1.00 95.81 87 ASP A N 1
ATOM 700 C CA . ASP A 1 87 ? -12.618 6.521 9.338 1.00 95.81 87 ASP A CA 1
ATOM 701 C C . ASP A 1 87 ? -13.631 5.956 10.345 1.00 95.81 87 ASP A C 1
ATOM 703 O O . ASP A 1 87 ? -13.947 6.604 11.343 1.00 95.81 87 ASP A O 1
ATOM 707 N N . ALA A 1 88 ? -14.101 4.724 10.123 1.00 95.25 88 ALA A N 1
ATOM 708 C CA . ALA A 1 88 ? -15.145 4.101 10.938 1.00 95.25 88 ALA A CA 1
ATOM 709 C C . ALA A 1 88 ? -14.641 3.552 12.282 1.00 95.25 88 ALA A C 1
ATOM 711 O O . ALA A 1 88 ? -15.444 3.304 13.183 1.00 95.25 88 ALA A O 1
ATOM 712 N N . MET A 1 89 ? -13.326 3.346 12.454 1.00 93.81 89 MET A N 1
ATOM 713 C CA . MET A 1 89 ? -12.800 2.623 13.618 1.00 93.81 89 MET A CA 1
ATOM 714 C C . MET A 1 89 ? -13.207 3.249 14.944 1.00 93.81 89 MET A C 1
ATOM 716 O O . MET A 1 89 ? -13.365 2.537 15.932 1.00 93.81 89 MET A O 1
ATOM 720 N N . TRP A 1 90 ? -13.375 4.569 14.990 1.00 91.94 90 TRP A N 1
ATOM 721 C CA . TRP A 1 90 ? -13.727 5.298 16.205 1.00 91.94 90 TRP A CA 1
ATOM 722 C C . TRP A 1 90 ? -15.183 5.078 16.625 1.00 91.94 90 TRP A C 1
ATOM 724 O O . TRP A 1 90 ? -15.458 5.097 17.827 1.00 91.94 90 TRP A O 1
ATOM 734 N N . ASP A 1 91 ? -16.064 4.750 15.680 1.00 94.81 91 ASP A N 1
ATOM 735 C CA . ASP A 1 91 ? -17.504 4.595 15.901 1.00 94.81 91 ASP A CA 1
ATOM 736 C C . ASP A 1 91 ? -17.882 3.249 16.544 1.00 94.81 91 ASP A C 1
ATOM 738 O O . ASP A 1 91 ? -18.916 3.157 17.211 1.00 94.81 91 ASP A O 1
ATOM 742 N N . PHE A 1 92 ? -17.036 2.218 16.421 1.00 94.94 92 PHE A N 1
ATOM 743 C CA . PHE A 1 92 ? -17.302 0.884 16.979 1.00 94.94 92 PHE A CA 1
ATOM 744 C C . PHE A 1 92 ? -17.361 0.893 18.510 1.00 94.94 92 PHE A C 1
ATOM 746 O O . PHE A 1 92 ? -16.374 1.198 19.180 1.00 94.94 92 PHE A O 1
ATOM 753 N N . GLN A 1 93 ? -18.494 0.521 19.102 1.00 91.88 93 GLN A N 1
ATOM 754 C CA . GLN A 1 93 ? -18.636 0.500 20.562 1.00 91.88 93 GL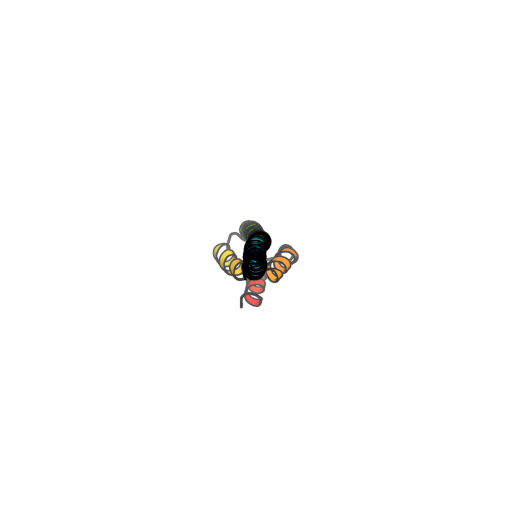N A CA 1
ATOM 755 C C . GLN A 1 93 ? -18.141 -0.820 21.159 1.00 91.88 93 GLN A C 1
ATOM 757 O O . GLN A 1 93 ? -17.687 -0.853 22.303 1.00 91.88 93 GLN A O 1
ATOM 762 N N . THR A 1 94 ? -18.198 -1.896 20.376 1.00 93.94 94 THR A N 1
ATOM 763 C CA . THR A 1 94 ? -17.862 -3.258 20.793 1.00 93.94 94 THR A CA 1
ATOM 764 C C . THR A 1 94 ? -16.981 -3.966 19.765 1.00 93.94 94 THR A C 1
ATOM 766 O O . THR A 1 94 ? -16.900 -3.558 18.604 1.00 93.94 94 THR A O 1
ATOM 769 N N . SER A 1 95 ? -16.328 -5.052 20.185 1.00 93.19 95 SER A N 1
ATOM 770 C CA . SER A 1 95 ? -15.604 -5.941 19.273 1.00 93.19 95 SER A CA 1
ATOM 771 C C . SER A 1 95 ? -16.539 -6.617 18.264 1.00 93.19 95 SER A C 1
ATOM 773 O O . SER A 1 95 ? -16.125 -6.844 17.129 1.00 93.19 95 SER A O 1
ATOM 775 N N . ASP A 1 96 ? -17.803 -6.860 18.623 1.00 94.06 96 ASP A N 1
ATOM 776 C CA . ASP A 1 96 ? -18.813 -7.416 17.713 1.00 94.06 96 ASP A CA 1
ATOM 777 C C . ASP A 1 96 ? -19.154 -6.458 16.556 1.00 94.06 96 ASP A C 1
ATOM 779 O O . ASP A 1 96 ? -19.248 -6.908 15.413 1.00 94.06 96 ASP A O 1
ATOM 783 N N . ASP A 1 97 ? -19.264 -5.145 16.814 1.00 95.19 97 ASP A N 1
ATOM 784 C CA . ASP A 1 97 ? -19.510 -4.137 15.763 1.00 95.19 97 ASP A CA 1
ATOM 785 C C . ASP A 1 97 ? -18.412 -4.185 14.687 1.00 95.19 97 ASP A C 1
ATOM 787 O O . ASP A 1 97 ? -18.682 -4.166 13.484 1.00 95.19 97 ASP A O 1
ATOM 791 N N . LEU A 1 98 ? -17.159 -4.288 15.138 1.00 94.62 98 LEU A N 1
ATOM 792 C CA . LEU A 1 98 ? -15.989 -4.378 14.272 1.00 94.62 98 LEU A CA 1
ATOM 793 C C . LEU A 1 98 ? -15.942 -5.706 13.508 1.00 94.62 98 LEU A C 1
ATOM 795 O O . LEU A 1 98 ? -15.662 -5.714 12.311 1.00 94.62 98 LEU A O 1
ATOM 799 N N . LEU A 1 99 ? -16.218 -6.833 14.170 1.00 92.94 99 LEU A N 1
ATOM 800 C CA . LEU A 1 99 ? -16.231 -8.141 13.512 1.00 92.94 99 LEU A CA 1
ATOM 801 C C . LEU A 1 99 ? -17.302 -8.215 12.421 1.00 92.94 99 LEU A C 1
ATOM 803 O O . LEU A 1 99 ? -17.024 -8.736 11.342 1.00 92.94 99 LEU A O 1
ATOM 807 N N . HIS A 1 100 ? -18.490 -7.661 12.670 1.00 93.50 100 HIS A N 1
ATOM 808 C CA . HIS A 1 100 ? -19.546 -7.589 11.663 1.00 93.50 100 HIS A CA 1
ATOM 809 C C . HIS A 1 100 ? -19.112 -6.739 10.463 1.00 93.50 100 HIS A C 1
ATOM 811 O O . HIS A 1 100 ? -19.241 -7.168 9.318 1.00 93.50 100 HIS A O 1
ATOM 817 N N . TRP A 1 101 ? -18.520 -5.568 10.719 1.00 94.81 101 TRP A N 1
ATOM 818 C CA . TRP A 1 101 ? -17.998 -4.695 9.667 1.00 94.81 101 TRP A CA 1
ATOM 819 C C . TRP A 1 101 ? -16.926 -5.389 8.808 1.00 94.81 101 TRP A C 1
ATOM 821 O O . TRP A 1 101 ? -16.941 -5.273 7.582 1.00 94.81 101 TRP A O 1
ATOM 831 N N . LEU A 1 102 ? -16.017 -6.147 9.435 1.00 93.06 102 LEU A N 1
ATOM 832 C CA . LEU A 1 102 ? -14.984 -6.912 8.729 1.00 93.06 102 LEU A CA 1
ATOM 833 C C . LEU A 1 102 ? -15.587 -8.046 7.887 1.00 93.06 102 LEU A C 1
ATOM 835 O O . LEU A 1 102 ? -15.141 -8.275 6.766 1.00 93.06 102 LEU A O 1
ATOM 839 N N . GLN A 1 103 ? -16.612 -8.736 8.391 1.00 90.06 103 GLN A N 1
ATOM 840 C CA . GLN A 1 103 ? -17.289 -9.822 7.671 1.00 90.06 103 GLN A CA 1
ATOM 841 C C . GLN A 1 103 ? -18.044 -9.340 6.429 1.00 90.06 103 GLN A C 1
ATOM 843 O O . GLN A 1 103 ? -18.066 -10.047 5.427 1.00 90.06 103 GLN A O 1
ATOM 848 N N . GLU A 1 104 ? -18.635 -8.144 6.459 1.00 89.94 104 GLU A N 1
ATOM 849 C CA . GLU A 1 104 ? -19.325 -7.575 5.292 1.00 89.94 104 GLU A CA 1
ATOM 850 C C . GLU A 1 104 ? -18.373 -7.223 4.136 1.00 89.94 104 GLU A C 1
ATOM 852 O O . GLU A 1 104 ? -18.815 -7.102 2.992 1.00 89.94 104 GLU A O 1
ATOM 857 N N . ARG A 1 105 ? -17.078 -7.041 4.428 1.00 84.69 105 ARG A N 1
ATOM 858 C CA . ARG A 1 105 ? -16.059 -6.565 3.473 1.00 84.69 105 ARG A CA 1
ATOM 859 C C . ARG A 1 105 ? -14.974 -7.587 3.151 1.00 84.69 105 ARG A C 1
ATOM 861 O O . ARG A 1 105 ? -14.232 -7.399 2.193 1.00 84.69 105 ARG A O 1
ATOM 868 N N . SER A 1 106 ? -14.894 -8.671 3.915 1.00 65.50 106 SER A N 1
ATOM 869 C CA . SER A 1 106 ? -14.065 -9.830 3.599 1.00 65.50 106 SER A CA 1
ATOM 870 C C . SER A 1 106 ? -14.821 -10.723 2.608 1.00 65.50 106 SER A C 1
ATOM 872 O O . SER A 1 106 ? -15.635 -11.556 3.007 1.00 65.50 106 SER A O 1
ATOM 874 N N . ILE A 1 107 ? -14.590 -10.506 1.307 1.00 53.56 107 ILE A N 1
ATOM 875 C CA . ILE A 1 107 ? -15.012 -11.403 0.213 1.00 53.56 107 ILE A CA 1
ATOM 876 C C . ILE A 1 107 ? -13.770 -12.009 -0.427 1.00 53.56 107 ILE A C 1
ATOM 878 O O . ILE A 1 107 ? -12.875 -11.223 -0.807 1.00 53.56 107 ILE A O 1
#

Sequence (107 aa):
YKSYEASILSTQEFEVQWQIEQIEQAEIRAREKGREEGREEGREEGREEGKRSLLLGQLERRFPEITSQLSAGIDGLNSQDLDNLADAMWDFQTSDDLLHWLQERSI

Secondary structure (DSSP, 8-state):
-HHHHHHHHHHHHHHHHHHHHHHHHHHHHHHHHHHHHHHHHHHHHHHHHHHHHHHHHHHHHH-GGGHHHHHHHHHT--HHHHHHHHHHTTT--SHHHHHHHHHHH--